Protein AF-A0A450W8F9-F1 (afdb_monomer_lite)

Radius of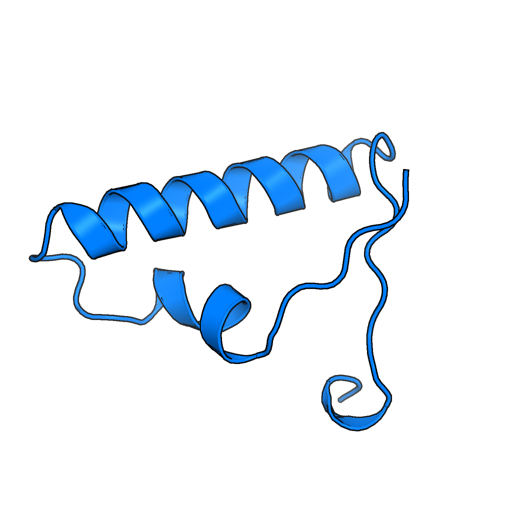 gyration: 11.74 Å; chains: 1; bounding box: 26×27×25 Å

pLDDT: mean 95.36, std 5.16, range [67.5, 98.5]

Foldseek 3Di:
DEDEDDPVLVCLVVPDPVDPVSVVSVVVSVVVVVCVVVVVYHYDDDPVPPD

Structure (mmCIF, N/CA/C/O backbone):
data_AF-A0A450W8F9-F1
#
_entry.id   AF-A0A450W8F9-F1
#
loop_
_atom_site.group_PDB
_atom_site.id
_atom_site.type_symbol
_atom_site.label_atom_id
_atom_site.label_alt_id
_atom_site.label_comp_id
_atom_site.label_asym_id
_atom_site.label_entity_id
_atom_site.label_seq_id
_atom_site.pdbx_PDB_ins_code
_atom_site.Cartn_x
_atom_site.Cartn_y
_atom_site.Cartn_z
_atom_site.occupancy
_atom_site.B_iso_or_equiv
_atom_site.auth_seq_id
_atom_site.auth_comp_id
_atom_site.auth_asym_id
_atom_site.auth_atom_id
_atom_site.pdbx_PDB_model_num
ATOM 1 N N . MET A 1 1 ? -13.820 6.478 11.703 1.00 92.00 1 MET A N 1
ATOM 2 C CA . MET A 1 1 ? -14.166 6.883 10.316 1.00 92.00 1 MET A CA 1
ATOM 3 C C . MET A 1 1 ? -13.792 5.742 9.373 1.00 92.00 1 MET A C 1
ATOM 5 O O . MET A 1 1 ? -12.867 5.010 9.706 1.00 92.00 1 MET A O 1
ATOM 9 N N . ARG A 1 2 ? -14.514 5.536 8.263 1.00 95.38 2 ARG A N 1
ATOM 10 C CA . ARG A 1 2 ? -14.204 4.480 7.279 1.00 95.38 2 ARG A CA 1
ATOM 11 C C . ARG A 1 2 ? -13.588 5.107 6.035 1.00 95.38 2 ARG A C 1
ATOM 13 O O . ARG A 1 2 ? -14.080 6.146 5.602 1.00 95.38 2 ARG A O 1
ATOM 20 N N . ILE A 1 3 ? -12.550 4.487 5.490 1.00 95.25 3 ILE A N 1
ATOM 21 C CA . ILE A 1 3 ? -11.853 4.952 4.289 1.00 95.25 3 ILE A CA 1
ATOM 22 C C . ILE A 1 3 ? -11.716 3.801 3.297 1.00 95.25 3 ILE A C 1
ATOM 24 O O . ILE A 1 3 ? -11.577 2.652 3.701 1.00 95.25 3 ILE A O 1
ATOM 28 N N . TYR A 1 4 ? -11.778 4.115 2.011 1.00 95.06 4 TYR A N 1
ATOM 29 C CA . TYR A 1 4 ? -11.502 3.184 0.925 1.00 95.06 4 TYR A CA 1
ATOM 30 C C . TYR A 1 4 ? -10.352 3.757 0.104 1.00 95.06 4 TYR A C 1
ATOM 32 O O . TYR A 1 4 ? -10.368 4.950 -0.214 1.00 95.06 4 TYR A O 1
ATOM 40 N N . LEU A 1 5 ? -9.364 2.926 -0.216 1.00 94.94 5 LEU A N 1
ATOM 41 C CA . LEU A 1 5 ? -8.292 3.281 -1.139 1.00 94.94 5 LEU A CA 1
ATOM 42 C C . LEU A 1 5 ? -8.554 2.587 -2.470 1.00 94.94 5 LEU A C 1
ATOM 44 O O . LEU A 1 5 ? -8.770 1.379 -2.516 1.00 94.94 5 LEU A O 1
ATOM 48 N N . ASP A 1 6 ? -8.529 3.358 -3.553 1.00 94.50 6 ASP A N 1
ATOM 49 C CA . ASP A 1 6 ? -8.539 2.774 -4.888 1.00 94.50 6 ASP A CA 1
ATOM 50 C C . ASP A 1 6 ? -7.234 1.991 -5.121 1.00 94.50 6 ASP A C 1
ATOM 52 O O . ASP A 1 6 ? -6.199 2.281 -4.511 1.00 94.50 6 ASP A O 1
ATOM 56 N N . SER A 1 7 ? -7.261 1.014 -6.026 1.00 93.12 7 SER A N 1
ATOM 57 C CA . SER A 1 7 ? -6.103 0.184 -6.373 1.00 93.12 7 SER A CA 1
ATOM 58 C C . SER A 1 7 ? -4.891 1.042 -6.754 1.00 93.12 7 SER A C 1
ATOM 60 O O . SER A 1 7 ? -3.779 0.800 -6.286 1.00 93.12 7 SER A O 1
ATOM 62 N N . CYS A 1 8 ? -5.119 2.122 -7.508 1.00 94.12 8 CYS A N 1
ATOM 63 C CA . CYS A 1 8 ? -4.063 3.045 -7.916 1.00 94.12 8 CYS A CA 1
ATOM 64 C C . CYS A 1 8 ? -3.432 3.819 -6.747 1.00 94.12 8 CYS A C 1
ATOM 66 O O . CYS A 1 8 ? -2.251 4.158 -6.806 1.00 94.12 8 CYS A O 1
ATOM 68 N N . CYS A 1 9 ? -4.169 4.058 -5.656 1.00 94.69 9 CYS A N 1
ATOM 69 C CA . CYS A 1 9 ? -3.609 4.669 -4.452 1.00 94.69 9 CYS A CA 1
ATOM 70 C C . CYS A 1 9 ? -2.579 3.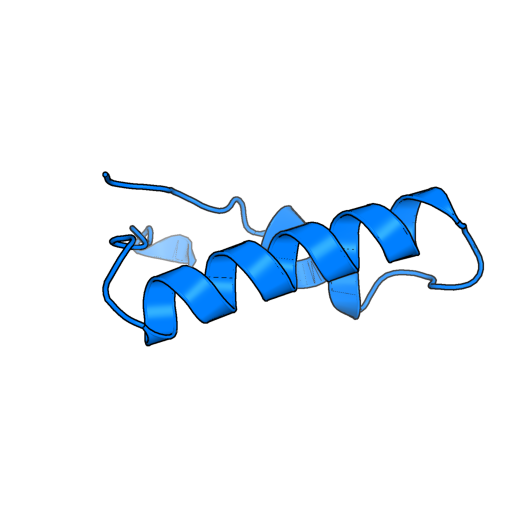738 -3.805 1.00 94.69 9 CYS A C 1
ATOM 72 O O . CYS A 1 9 ? -1.494 4.181 -3.439 1.00 94.69 9 CYS A O 1
ATOM 74 N N . LEU A 1 10 ? -2.889 2.440 -3.724 1.00 94.00 10 LEU A N 1
ATOM 75 C CA . LEU A 1 10 ? -1.982 1.427 -3.175 1.00 94.00 10 LEU A CA 1
ATOM 76 C C . LEU A 1 10 ? -0.728 1.230 -4.041 1.00 94.00 10 LEU A C 1
ATOM 78 O O . LEU A 1 10 ? 0.307 0.805 -3.535 1.00 94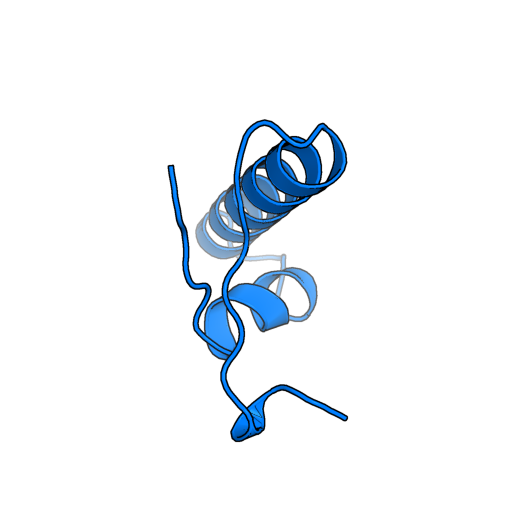.00 10 LEU A O 1
ATOM 82 N N . GLN A 1 11 ? -0.801 1.568 -5.329 1.00 95.75 11 GLN A N 1
ATOM 83 C CA . GLN A 1 11 ? 0.311 1.464 -6.275 1.00 95.75 11 GLN A CA 1
ATOM 84 C C . GLN A 1 11 ? 1.266 2.666 -6.243 1.00 95.75 11 GLN A C 1
ATOM 86 O O . GLN A 1 11 ? 2.382 2.546 -6.740 1.00 95.75 11 GLN A O 1
ATOM 91 N N . ARG A 1 12 ? 0.897 3.799 -5.621 1.00 97.25 12 ARG A N 1
ATOM 92 C CA . ARG A 1 12 ? 1.741 5.011 -5.575 1.00 97.25 12 ARG A CA 1
ATOM 93 C C . ARG A 1 12 ? 3.186 4.796 -5.114 1.00 97.25 12 ARG A C 1
ATOM 95 O O . ARG A 1 12 ? 4.066 5.374 -5.750 1.00 97.25 12 ARG A O 1
ATOM 102 N N . PRO A 1 13 ? 3.483 3.951 -4.107 1.00 97.38 13 PRO A N 1
ATOM 103 C CA . PRO A 1 13 ? 4.864 3.660 -3.723 1.00 97.38 13 PRO A CA 1
ATOM 104 C C . PRO A 1 13 ? 5.702 2.996 -4.828 1.00 97.38 13 PRO A C 1
ATOM 106 O O . PRO A 1 13 ? 6.929 3.051 -4.781 1.00 97.38 13 PRO A O 1
ATOM 109 N N . LEU A 1 14 ? 5.053 2.362 -5.809 1.00 97.81 14 LEU A N 1
ATOM 110 C CA . LEU A 1 14 ? 5.685 1.659 -6.929 1.00 97.81 14 LEU A CA 1
ATOM 111 C C . LEU A 1 14 ? 5.839 2.542 -8.177 1.00 97.81 14 LEU A C 1
ATOM 113 O O . LEU A 1 14 ? 6.579 2.183 -9.091 1.00 97.81 14 LEU A O 1
ATOM 117 N N . ASP A 1 15 ? 5.157 3.688 -8.221 1.00 97.88 15 ASP A N 1
ATOM 118 C CA . ASP A 1 15 ? 5.271 4.651 -9.315 1.00 97.88 15 ASP A CA 1
ATOM 119 C C . ASP A 1 15 ? 6.651 5.339 -9.328 1.00 97.88 15 ASP A C 1
ATOM 121 O O . ASP A 1 15 ? 7.428 5.286 -8.370 1.00 97.88 15 ASP A O 1
ATOM 125 N N . ASN A 1 16 ? 6.960 6.047 -10.421 1.00 98.06 16 ASN A N 1
ATOM 126 C CA . ASN A 1 16 ? 8.219 6.775 -10.575 1.00 98.06 16 ASN A CA 1
ATOM 127 C C . ASN A 1 16 ? 8.382 7.907 -9.536 1.00 98.06 16 ASN A C 1
ATOM 129 O O . ASN A 1 16 ? 7.870 9.019 -9.696 1.00 98.06 16 ASN A O 1
ATOM 133 N N . GLN A 1 17 ? 9.198 7.646 -8.517 1.00 98.12 17 GLN A N 1
ATOM 134 C CA . GLN A 1 17 ? 9.452 8.557 -7.399 1.00 98.12 17 GLN A CA 1
ATOM 135 C C . GLN A 1 17 ? 10.303 9.790 -7.755 1.00 98.12 17 GLN A C 1
ATOM 137 O O . GLN A 1 17 ? 10.515 10.647 -6.896 1.00 98.12 17 GLN A O 1
ATOM 142 N N . THR A 1 18 ? 10.785 9.947 -8.997 1.00 98.19 18 THR A N 1
ATOM 143 C CA . THR A 1 18 ? 11.491 11.185 -9.387 1.00 98.19 18 THR A CA 1
ATOM 144 C C . THR A 1 18 ? 10.554 12.392 -9.473 1.00 98.19 18 THR A C 1
ATOM 146 O O . THR A 1 18 ? 11.006 13.534 -9.373 1.00 98.19 18 THR A O 1
ATOM 149 N N . HIS A 1 19 ? 9.242 12.169 -9.595 1.00 98.19 19 HIS A N 1
ATOM 150 C CA . HIS A 1 19 ? 8.247 13.235 -9.567 1.00 98.19 19 HIS A CA 1
ATOM 151 C C . HIS A 1 19 ? 7.865 13.602 -8.129 1.00 98.19 19 HIS A C 1
ATOM 153 O O . HIS A 1 19 ? 7.341 12.784 -7.373 1.00 98.19 19 HIS A O 1
ATOM 159 N N . SER A 1 20 ? 8.040 14.876 -7.767 1.00 98.06 20 SER A N 1
ATOM 160 C CA . SER A 1 20 ? 7.716 15.397 -6.429 1.00 98.06 20 SER A CA 1
ATOM 161 C C . SER A 1 20 ? 6.270 15.123 -6.007 1.00 98.06 20 SER A C 1
ATOM 163 O O . SER A 1 20 ? 6.026 14.765 -4.859 1.00 98.06 20 SER A O 1
ATOM 165 N N . ARG A 1 21 ? 5.323 15.233 -6.944 1.00 97.88 21 ARG A N 1
ATOM 166 C CA . ARG A 1 21 ? 3.910 14.912 -6.716 1.00 97.88 21 ARG A CA 1
ATOM 167 C C . ARG A 1 21 ? 3.712 13.463 -6.265 1.00 97.88 21 ARG A C 1
ATOM 169 O O . ARG A 1 21 ? 3.015 13.233 -5.286 1.00 97.88 21 ARG A O 1
ATOM 176 N N . ILE A 1 22 ? 4.342 12.510 -6.953 1.00 98.19 22 ILE A N 1
ATOM 177 C CA . ILE A 1 22 ? 4.205 11.077 -6.659 1.00 98.19 22 ILE A CA 1
ATOM 178 C C . ILE A 1 22 ? 4.770 10.766 -5.270 1.00 98.19 22 ILE A C 1
ATOM 180 O O . ILE A 1 22 ? 4.139 10.035 -4.512 1.00 98.19 22 ILE A O 1
ATOM 184 N N . ARG A 1 23 ? 5.887 11.398 -4.887 1.00 98.31 23 ARG A N 1
ATOM 185 C CA . ARG A 1 23 ? 6.436 11.275 -3.529 1.00 98.31 23 ARG A CA 1
ATOM 186 C C . ARG A 1 23 ? 5.455 11.753 -2.461 1.00 98.31 23 ARG A C 1
ATOM 188 O O . ARG A 1 23 ? 5.224 11.049 -1.491 1.00 98.31 23 ARG A O 1
ATOM 195 N N . VAL A 1 24 ? 4.855 12.931 -2.643 1.00 98.50 24 VAL A N 1
ATOM 196 C CA . VAL A 1 24 ? 3.887 13.472 -1.671 1.00 98.50 24 VAL A CA 1
ATOM 197 C C . VAL A 1 24 ? 2.642 12.586 -1.574 1.00 98.50 24 VAL A C 1
ATOM 199 O O . VAL A 1 24 ? 2.180 12.306 -0.471 1.00 98.50 24 VAL A O 1
AT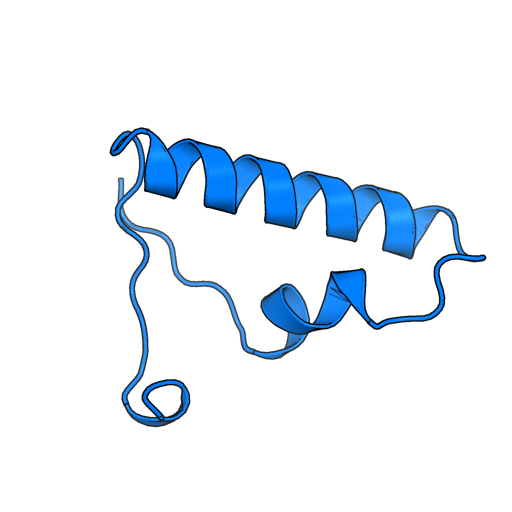OM 202 N N . GLU A 1 25 ? 2.117 12.107 -2.705 1.00 98.25 25 GLU A N 1
ATOM 203 C CA . GLU A 1 25 ? 0.978 11.178 -2.718 1.00 98.25 25 GLU A CA 1
ATOM 204 C C . GLU A 1 25 ? 1.329 9.842 -2.034 1.00 98.25 25 GLU A C 1
ATOM 206 O O . GLU A 1 25 ? 0.520 9.313 -1.276 1.00 98.25 25 GLU A O 1
ATOM 211 N N . THR A 1 26 ? 2.550 9.336 -2.230 1.00 98.38 26 THR A N 1
ATOM 212 C CA . THR A 1 26 ? 3.061 8.121 -1.571 1.00 98.38 26 THR A CA 1
ATOM 213 C C . THR A 1 26 ? 3.105 8.278 -0.049 1.00 98.38 26 THR A C 1
ATOM 215 O O . THR A 1 26 ? 2.581 7.431 0.673 1.00 98.38 26 THR A O 1
ATOM 218 N N . GLU A 1 27 ? 3.653 9.388 0.452 1.00 98.50 27 GLU A N 1
ATOM 219 C CA . GLU A 1 27 ? 3.690 9.678 1.894 1.00 98.50 27 GLU A CA 1
ATOM 220 C C . GLU A 1 27 ? 2.285 9.830 2.497 1.00 98.50 27 GLU A C 1
ATOM 222 O O . GLU A 1 27 ? 2.024 9.383 3.618 1.00 98.50 27 GLU A O 1
ATOM 227 N N . ALA A 1 28 ? 1.348 10.421 1.749 1.00 97.88 28 ALA A N 1
ATOM 228 C CA . ALA A 1 28 ? -0.043 10.520 2.178 1.00 97.88 28 ALA A CA 1
ATOM 229 C C . ALA A 1 28 ? -0.692 9.132 2.318 1.00 97.88 28 ALA A C 1
ATOM 231 O O . ALA A 1 28 ? -1.363 8.868 3.317 1.00 97.88 28 ALA A O 1
ATOM 232 N N . VAL A 1 29 ? -0.452 8.224 1.364 1.00 97.81 29 VAL A N 1
ATOM 233 C CA . VAL A 1 29 ? -0.931 6.833 1.434 1.00 97.81 29 VAL A CA 1
ATOM 234 C C . VAL A 1 29 ? -0.331 6.114 2.643 1.00 97.81 29 VAL A C 1
ATOM 236 O O . VAL A 1 29 ? -1.078 5.505 3.409 1.00 97.81 29 VAL A O 1
ATOM 239 N N . PHE A 1 30 ? 0.977 6.237 2.889 1.00 98.19 30 PHE A N 1
ATOM 240 C CA . PHE A 1 30 ? 1.598 5.642 4.078 1.00 98.19 30 PHE A CA 1
ATOM 241 C C . PHE A 1 30 ? 1.039 6.200 5.386 1.00 98.19 30 PHE A C 1
ATOM 243 O O . PHE A 1 30 ? 0.788 5.432 6.312 1.00 98.19 30 PHE A O 1
ATOM 250 N N . SER A 1 31 ? 0.772 7.503 5.452 1.00 98.06 31 SER A N 1
ATOM 251 C CA . SER A 1 31 ? 0.165 8.130 6.633 1.00 98.06 31 SER A CA 1
ATOM 252 C C . SER A 1 31 ? -1.234 7.571 6.917 1.00 98.06 31 SER A C 1
ATOM 254 O O . SER A 1 31 ? -1.567 7.273 8.065 1.00 98.06 31 SER A O 1
ATOM 256 N N . VAL A 1 32 ? -2.044 7.362 5.873 1.00 97.25 32 VAL A N 1
ATOM 257 C CA . VAL A 1 32 ? -3.363 6.720 5.998 1.00 97.25 32 VAL A CA 1
ATOM 258 C C . VAL A 1 32 ? -3.225 5.276 6.481 1.00 97.25 32 VAL A C 1
ATOM 260 O O . VAL A 1 32 ? -3.927 4.877 7.409 1.00 97.25 32 VAL A O 1
ATOM 263 N N . LEU A 1 33 ? -2.312 4.497 5.898 1.00 96.75 33 LEU A N 1
ATOM 264 C CA . LEU A 1 33 ? -2.079 3.105 6.298 1.00 96.75 33 LEU A CA 1
ATOM 265 C C . LEU A 1 33 ? -1.571 2.996 7.746 1.00 96.75 33 LEU A C 1
ATOM 267 O O . LEU A 1 33 ? -2.004 2.105 8.476 1.00 96.75 33 LEU A O 1
ATOM 271 N N . ALA A 1 34 ? -0.727 3.926 8.198 1.00 98.25 34 ALA A N 1
ATOM 272 C CA . ALA A 1 34 ? -0.271 3.994 9.584 1.00 98.25 34 ALA A CA 1
ATOM 273 C C . ALA A 1 34 ? -1.432 4.267 10.557 1.00 98.25 34 ALA A C 1
ATOM 275 O O . ALA A 1 34 ? -1.547 3.597 11.583 1.00 98.25 34 ALA A O 1
ATOM 276 N N . ALA A 1 35 ? -2.346 5.182 10.216 1.00 98.06 35 ALA A N 1
ATOM 277 C CA . ALA A 1 35 ? -3.547 5.444 11.015 1.00 98.06 35 ALA A CA 1
ATOM 278 C C . ALA A 1 35 ? -4.508 4.237 11.050 1.00 98.06 35 ALA A C 1
ATOM 280 O O . ALA A 1 35 ? -5.145 3.962 12.071 1.00 98.06 35 ALA A O 1
ATOM 281 N N . VAL A 1 36 ? -4.590 3.468 9.958 1.00 97.31 36 VAL A N 1
ATOM 282 C CA . VAL A 1 36 ? -5.319 2.187 9.929 1.00 97.31 36 VAL A CA 1
ATOM 283 C C . VAL A 1 36 ? -4.658 1.170 10.862 1.00 97.31 36 VAL A C 1
ATOM 285 O O . VAL A 1 36 ? -5.345 0.533 11.661 1.00 97.31 36 VAL A O 1
ATOM 288 N N . GLN A 1 37 ? -3.328 1.052 10.831 1.00 97.25 37 GLN A N 1
ATOM 289 C CA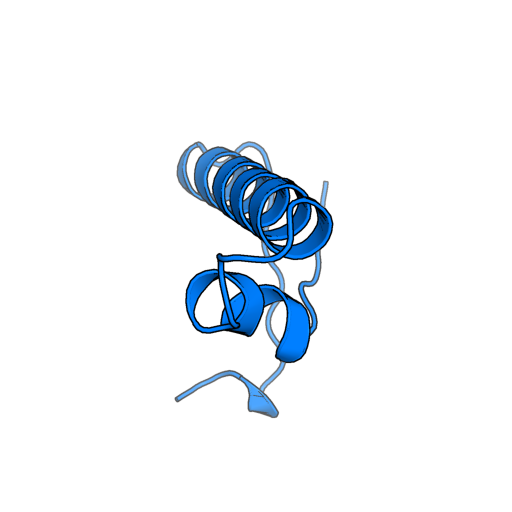 . GLN A 1 37 ? -2.574 0.164 11.722 1.00 97.25 37 GLN A CA 1
ATOM 290 C C . GLN A 1 37 ? -2.745 0.548 13.202 1.00 97.25 37 GLN A C 1
ATOM 292 O O . GLN A 1 37 ? -2.877 -0.329 14.058 1.00 97.25 37 GLN A O 1
ATOM 297 N N . ALA A 1 38 ? -2.822 1.848 13.496 1.00 98.12 38 ALA A N 1
ATOM 298 C CA . ALA A 1 38 ? -3.130 2.391 14.818 1.00 98.12 38 ALA A CA 1
ATOM 299 C C . ALA A 1 38 ? -4.605 2.210 15.241 1.00 98.12 38 ALA A C 1
ATOM 301 O O . ALA A 1 38 ? -4.965 2.545 16.368 1.00 98.12 38 ALA A O 1
ATOM 302 N N . LYS A 1 39 ? -5.457 1.640 14.375 1.00 97.25 39 LYS A N 1
ATOM 303 C CA . LYS A 1 39 ? -6.907 1.442 14.570 1.00 97.25 39 LYS A CA 1
ATOM 304 C C . LYS A 1 39 ? -7.714 2.741 14.700 1.00 97.25 39 LYS A C 1
ATOM 306 O O . LYS A 1 39 ? -8.845 2.719 15.185 1.00 97.25 39 LYS A O 1
ATOM 311 N N . GLU A 1 40 ? -7.173 3.861 14.231 1.00 97.88 40 GLU A N 1
ATOM 312 C CA . GLU A 1 40 ? -7.863 5.160 14.191 1.00 97.88 40 GLU A CA 1
ATOM 313 C C . GLU A 1 40 ? -8.821 5.247 12.991 1.00 97.88 40 GLU A C 1
ATOM 315 O O . GLU A 1 40 ? -9.891 5.869 13.049 1.00 97.88 40 GLU A O 1
ATOM 320 N N . LEU A 1 41 ? -8.458 4.566 11.902 1.00 97.44 41 LEU A N 1
ATOM 321 C CA . LEU A 1 41 ? -9.252 4.428 10.687 1.00 97.44 41 LEU A CA 1
ATOM 322 C C . LEU A 1 41 ? -9.573 2.958 10.417 1.00 97.44 41 LEU A C 1
ATOM 324 O O . LEU A 1 41 ? -8.753 2.072 10.638 1.00 97.44 41 LEU A O 1
ATOM 328 N N . ALA A 1 42 ? -10.769 2.708 9.888 1.00 97.44 42 ALA A N 1
ATOM 329 C CA . ALA A 1 42 ? -11.124 1.409 9.333 1.00 97.44 42 ALA A CA 1
ATOM 330 C C . ALA A 1 42 ? -10.967 1.467 7.810 1.00 97.44 42 ALA A C 1
ATOM 332 O O . ALA A 1 42 ? -11.731 2.177 7.146 1.00 97.44 42 ALA A O 1
ATOM 333 N N . LEU A 1 43 ? -9.980 0.743 7.279 1.00 96.06 43 LEU A N 1
ATOM 334 C CA . LEU A 1 43 ? -9.834 0.536 5.842 1.00 96.06 43 LEU A CA 1
ATOM 335 C C . LEU A 1 43 ? -10.892 -0.464 5.369 1.00 96.06 43 LEU A C 1
ATOM 337 O O . LEU A 1 43 ? -11.101 -1.506 5.992 1.00 96.06 43 LEU A O 1
ATOM 341 N N . LEU A 1 44 ? -11.598 -0.096 4.309 1.00 95.38 44 LEU A N 1
ATOM 342 C CA . LEU A 1 44 ? -12.525 -0.956 3.596 1.00 95.38 44 LEU A CA 1
ATOM 343 C C . LEU A 1 44 ? -11.846 -1.465 2.332 1.00 95.38 44 LEU A C 1
ATOM 345 O O . LEU A 1 44 ? -11.200 -0.689 1.632 1.00 95.38 44 LEU A O 1
ATOM 349 N N . ASP A 1 45 ? -12.097 -2.728 2.011 1.00 92.06 45 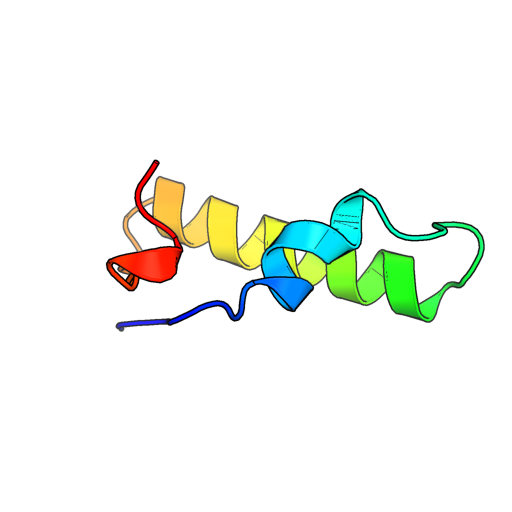ASP A N 1
ATOM 350 C CA . ASP A 1 45 ? -11.604 -3.383 0.806 1.00 92.06 45 ASP A CA 1
ATOM 351 C C . ASP A 1 45 ? -12.776 -3.905 -0.024 1.00 92.06 45 ASP A C 1
ATOM 353 O O . ASP A 1 45 ? -13.848 -4.225 0.501 1.00 92.06 45 ASP A O 1
ATOM 357 N N . SER A 1 46 ? -12.566 -3.992 -1.334 1.00 91.00 46 SER A N 1
ATOM 358 C CA . SER A 1 46 ? -13.479 -4.677 -2.247 1.00 91.00 46 SER A CA 1
ATOM 359 C C . SER A 1 46 ? -13.007 -6.109 -2.468 1.00 91.00 46 SER A C 1
ATOM 361 O O . SER A 1 46 ? -11.821 -6.407 -2.335 1.00 91.00 46 SER A O 1
ATOM 363 N N . ASP A 1 47 ? -13.915 -7.003 -2.859 1.00 91.81 47 ASP A N 1
ATOM 364 C CA . ASP A 1 47 ? -13.536 -8.383 -3.186 1.00 91.81 47 ASP A CA 1
ATOM 365 C C . ASP A 1 47 ? -12.522 -8.455 -4.339 1.00 91.81 47 ASP A C 1
ATOM 367 O O . ASP A 1 47 ? -11.717 -9.374 -4.385 1.00 91.81 47 ASP A O 1
ATOM 371 N N . ALA A 1 48 ? -12.483 -7.446 -5.214 1.00 89.31 48 ALA A N 1
ATOM 372 C CA . ALA A 1 48 ? -11.478 -7.335 -6.271 1.00 89.31 48 ALA A CA 1
ATOM 373 C C . ALA A 1 48 ? -10.047 -7.097 -5.747 1.00 89.31 48 ALA A C 1
ATOM 375 O O . ALA A 1 48 ? -9.087 -7.381 -6.458 1.00 89.31 48 ALA A O 1
ATOM 376 N N . LEU A 1 49 ? -9.898 -6.566 -4.529 1.00 85.62 49 LEU A N 1
ATOM 377 C CA . LEU A 1 49 ? -8.607 -6.327 -3.872 1.00 85.62 49 LEU A CA 1
ATOM 378 C C . LEU A 1 49 ? -8.236 -7.425 -2.866 1.00 85.62 49 LEU A C 1
ATOM 380 O O . LEU A 1 49 ? -7.152 -7.384 -2.288 1.00 85.62 49 LEU A O 1
ATOM 384 N N . ARG A 1 50 ? -9.113 -8.411 -2.657 1.00 81.81 50 ARG A N 1
ATOM 385 C CA . ARG A 1 50 ? -8.870 -9.554 -1.773 1.00 81.81 50 ARG A CA 1
ATOM 386 C C . ARG A 1 50 ? -8.176 -10.657 -2.567 1.00 81.81 50 ARG A C 1
ATOM 388 O O . ARG A 1 50 ? -8.804 -11.287 -3.415 1.00 81.81 50 ARG A O 1
ATOM 395 N N . TYR A 1 51 ? -6.895 -10.878 -2.288 1.00 67.50 51 TYR A N 1
ATOM 396 C CA . TYR A 1 51 ? -6.082 -11.955 -2.857 1.00 67.50 51 TYR A CA 1
ATOM 397 C C . TYR A 1 51 ? -5.455 -12.820 -1.763 1.00 67.50 51 TYR A C 1
ATOM 399 O O . TYR A 1 51 ? -5.250 -12.305 -0.639 1.00 67.50 51 TYR A O 1
#

Sequence (51 aa):
MRIYLDSCCLQRPLDNQTHSRIRVETEAVFSVLAAVQAKELALLDSDALRY

Secondary structure (DSSP, 8-state):
-EEE--HHHHHGGGS-TTSHHHHHHHHHHHHHHHHHHTTSSEEE--GGG--

Organism: NCBI:txid2126335